Protein AF-A0A067QH09-F1 (afdb_monomer)

Organism: Zootermopsis nevadensis (NCBI:txid136037)

Structure (mmCIF, N/CA/C/O backbone):
data_AF-A0A067QH09-F1
#
_entry.id   AF-A0A067QH09-F1
#
loop_
_atom_site.group_PDB
_atom_site.id
_atom_site.type_symbol
_atom_site.label_atom_id
_atom_site.label_alt_id
_atom_site.label_comp_id
_atom_site.label_a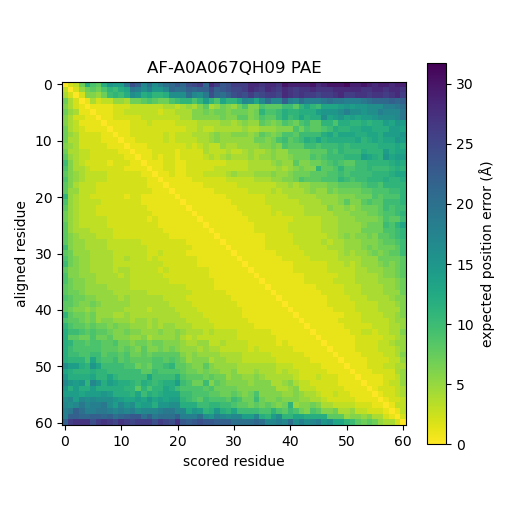sym_id
_atom_site.label_entity_id
_atom_site.label_seq_id
_atom_site.pdbx_PDB_ins_code
_atom_site.Cartn_x
_atom_site.Cartn_y
_atom_site.Cartn_z
_atom_site.occupancy
_atom_site.B_iso_or_equiv
_atom_site.auth_seq_id
_atom_site.auth_comp_id
_atom_site.auth_asym_id
_atom_site.auth_atom_id
_atom_site.pdbx_PDB_model_num
ATOM 1 N N . MET A 1 1 ? 31.742 0.047 -18.913 1.00 52.88 1 MET A N 1
ATOM 2 C CA . MET A 1 1 ? 30.525 0.184 -19.746 1.00 52.88 1 MET A CA 1
ATOM 3 C C . MET A 1 1 ? 29.873 -1.191 -19.841 1.00 52.88 1 MET A C 1
ATOM 5 O O . MET A 1 1 ? 30.375 -2.044 -20.555 1.00 52.88 1 MET A O 1
ATOM 9 N N . GLY A 1 2 ? 28.877 -1.462 -18.992 1.00 61.47 2 GLY A N 1
ATOM 10 C CA . GLY A 1 2 ? 28.352 -2.816 -18.771 1.00 61.47 2 GLY A CA 1
ATOM 11 C C . GLY A 1 2 ? 27.400 -3.312 -19.865 1.00 61.47 2 GLY A C 1
ATOM 12 O O . GLY A 1 2 ? 26.627 -2.528 -20.412 1.00 61.47 2 GLY A O 1
ATOM 13 N N . ASN A 1 3 ? 27.490 -4.618 -20.145 1.00 72.12 3 ASN A N 1
ATOM 14 C CA . ASN A 1 3 ? 26.585 -5.493 -20.906 1.00 72.12 3 ASN A CA 1
ATOM 15 C C . ASN A 1 3 ? 25.499 -4.803 -21.755 1.00 72.12 3 ASN A C 1
ATOM 17 O O . ASN A 1 3 ? 24.351 -4.640 -21.333 1.00 72.12 3 ASN A O 1
ATOM 21 N N . GLY A 1 4 ? 25.844 -4.478 -23.007 1.00 84.50 4 GLY A N 1
ATOM 22 C CA . GLY A 1 4 ? 24.929 -3.868 -23.980 1.00 84.50 4 GLY A CA 1
ATOM 23 C C . GLY A 1 4 ? 23.636 -4.660 -24.207 1.00 84.50 4 GLY A C 1
ATOM 24 O O . GLY A 1 4 ? 22.586 -4.054 -24.400 1.00 84.50 4 GLY A O 1
ATOM 25 N N . PHE A 1 5 ? 23.680 -5.992 -24.095 1.00 86.94 5 PHE A N 1
ATOM 26 C CA . PHE A 1 5 ? 22.494 -6.842 -24.225 1.00 86.94 5 PHE A CA 1
ATOM 27 C C . PHE A 1 5 ? 21.477 -6.619 -23.097 1.00 86.94 5 PHE A C 1
ATOM 29 O O . PHE A 1 5 ? 20.295 -6.427 -23.367 1.00 86.94 5 PHE A O 1
ATOM 36 N N . ILE A 1 6 ? 21.928 -6.552 -21.841 1.00 85.81 6 ILE A N 1
ATOM 37 C CA . ILE A 1 6 ? 21.044 -6.300 -20.691 1.00 85.81 6 ILE A CA 1
ATOM 38 C C . ILE A 1 6 ? 20.417 -4.907 -20.818 1.00 85.81 6 ILE A C 1
ATOM 40 O O . ILE A 1 6 ? 19.206 -4.753 -20.677 1.00 85.81 6 ILE A O 1
ATOM 44 N N . ASN A 1 7 ? 21.215 -3.903 -21.189 1.00 89.00 7 ASN A N 1
ATOM 45 C CA . ASN A 1 7 ? 20.715 -2.546 -21.414 1.00 89.00 7 ASN A CA 1
ATOM 46 C C . ASN A 1 7 ? 19.710 -2.472 -22.574 1.00 89.00 7 ASN A C 1
ATOM 48 O O . ASN A 1 7 ? 18.743 -1.714 -22.502 1.00 89.00 7 ASN A O 1
ATOM 52 N N . TYR A 1 8 ? 19.918 -3.248 -23.640 1.00 91.06 8 TYR A N 1
ATOM 53 C CA . TYR A 1 8 ? 18.968 -3.361 -24.745 1.00 91.06 8 TYR 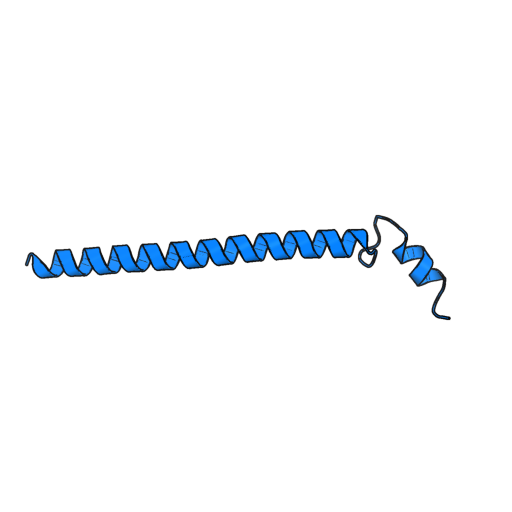A CA 1
ATOM 54 C C . TYR A 1 8 ? 17.654 -4.008 -24.294 1.00 91.06 8 TYR A C 1
ATOM 56 O O . TYR A 1 8 ? 16.578 -3.487 -24.597 1.00 91.06 8 TYR A O 1
ATOM 64 N N . MET A 1 9 ? 17.730 -5.097 -23.526 1.00 92.50 9 MET A N 1
ATOM 65 C CA . MET A 1 9 ? 16.557 -5.798 -23.007 1.00 92.50 9 MET A CA 1
ATOM 66 C C . MET A 1 9 ? 15.758 -4.932 -22.030 1.00 92.50 9 MET A C 1
ATOM 68 O O . MET A 1 9 ? 14.539 -4.863 -22.153 1.00 92.50 9 MET A O 1
ATOM 72 N N . CYS A 1 10 ? 16.407 -4.167 -21.148 1.00 89.75 10 CYS A N 1
ATOM 73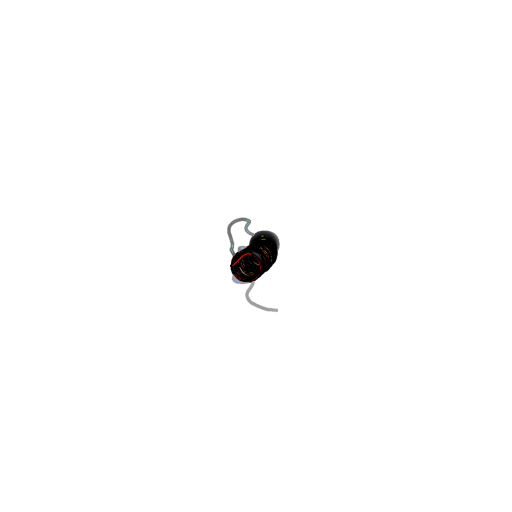 C CA . CYS A 1 10 ? 15.724 -3.252 -20.224 1.00 89.75 10 CYS A CA 1
ATOM 74 C C . CYS A 1 10 ? 14.982 -2.088 -20.910 1.00 89.75 10 CYS A C 1
ATOM 76 O O . CYS A 1 10 ? 14.158 -1.439 -20.268 1.00 89.75 10 CYS A O 1
ATOM 78 N N . LYS A 1 11 ? 15.2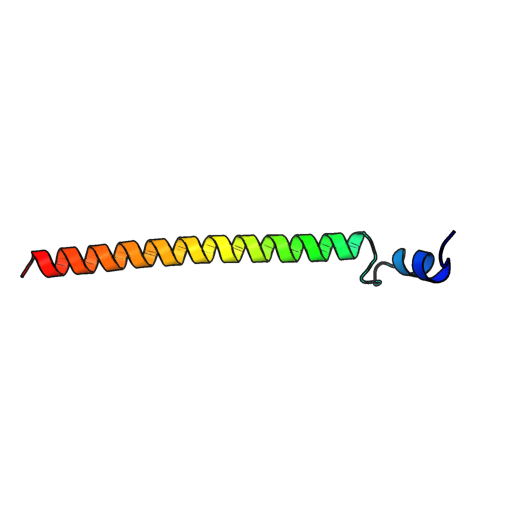24 -1.823 -22.202 1.00 88.62 11 LYS A N 1
ATOM 79 C CA . LYS A 1 11 ? 14.423 -0.873 -23.000 1.00 88.62 11 LYS A CA 1
ATOM 80 C C . LYS A 1 11 ? 13.135 -1.495 -23.552 1.00 88.62 11 LYS A C 1
ATOM 82 O O . LYS A 1 11 ? 12.290 -0.772 -24.074 1.00 88.62 11 LYS A O 1
ATOM 87 N N . LYS A 1 12 ? 12.979 -2.821 -23.489 1.00 92.56 12 LYS A N 1
ATOM 88 C CA . LYS A 1 12 ? 11.781 -3.516 -23.970 1.00 92.56 12 LYS A CA 1
ATOM 89 C C . LYS A 1 12 ? 10.655 -3.399 -22.949 1.00 92.56 12 LYS A C 1
ATOM 91 O O . LYS A 1 12 ? 10.856 -3.649 -21.765 1.00 92.56 12 LYS A O 1
ATOM 96 N N . PHE A 1 13 ? 9.450 -3.102 -23.433 1.00 92.06 13 PHE A N 1
ATOM 97 C CA . PHE A 1 13 ? 8.257 -2.914 -22.600 1.00 92.06 13 PHE A CA 1
ATOM 98 C C . PHE A 1 13 ? 7.853 -4.164 -21.806 1.00 92.06 13 PHE A C 1
ATOM 100 O O . PHE A 1 13 ? 7.183 -4.052 -20.789 1.00 92.06 13 PHE A O 1
ATOM 107 N N . PHE A 1 14 ? 8.239 -5.357 -22.260 1.00 92.44 14 PHE A N 1
ATOM 108 C CA . PHE A 1 14 ? 7.942 -6.616 -21.575 1.00 92.44 14 PHE A CA 1
ATOM 109 C C . PHE A 1 14 ? 9.026 -7.015 -20.568 1.00 92.44 14 PHE A C 1
ATOM 111 O O . PHE A 1 14 ? 8.822 -7.937 -19.785 1.00 92.44 14 PHE A O 1
ATOM 118 N N . HIS A 1 15 ? 10.191 -6.358 -20.577 1.00 95.44 15 HIS A N 1
ATOM 119 C CA . HIS A 1 15 ? 11.280 -6.759 -19.700 1.00 95.44 15 HIS A CA 1
ATOM 120 C C . HIS A 1 15 ? 10.977 -6.323 -18.261 1.00 95.44 15 HIS A C 1
ATOM 122 O O . HIS A 1 15 ? 10.695 -5.140 -18.038 1.00 95.44 15 HIS A O 1
ATOM 128 N N . PRO A 1 16 ? 11.039 -7.224 -17.269 1.00 94.44 16 PRO A N 1
ATOM 129 C CA . PRO A 1 16 ? 10.612 -6.920 -15.903 1.00 94.44 16 PRO A CA 1
ATOM 130 C C . PRO A 1 16 ? 11.457 -5.817 -15.255 1.00 94.44 16 PRO A C 1
ATOM 132 O O . PRO A 1 16 ? 10.922 -4.971 -14.550 1.00 94.44 16 PRO A O 1
ATOM 135 N N . ALA A 1 17 ? 12.754 -5.761 -15.568 1.00 93.06 17 ALA A N 1
ATOM 136 C CA . ALA A 1 17 ? 13.652 -4.715 -15.075 1.00 93.06 17 ALA A CA 1
ATOM 137 C C . ALA A 1 17 ? 13.605 -3.411 -15.897 1.00 93.06 17 ALA A C 1
ATOM 139 O O . ALA A 1 17 ? 14.426 -2.519 -15.686 1.00 93.06 17 ALA A O 1
ATOM 140 N N . SER A 1 18 ? 12.689 -3.290 -16.867 1.00 94.75 18 SER A N 1
ATOM 141 C CA . SER A 1 18 ? 12.474 -2.000 -17.523 1.00 94.75 18 SER A CA 1
ATOM 142 C C . SER A 1 18 ? 11.927 -0.993 -16.515 1.00 94.75 18 SER A C 1
ATOM 144 O O . SER A 1 18 ? 11.143 -1.332 -15.626 1.00 94.75 18 SER A O 1
ATOM 146 N N . ARG A 1 19 ? 12.323 0.273 -16.664 1.00 92.06 19 ARG A N 1
ATOM 147 C CA . ARG A 1 19 ? 11.911 1.353 -15.757 1.00 92.06 19 ARG A CA 1
ATOM 148 C C . ARG A 1 19 ? 10.389 1.428 -15.606 1.00 92.06 19 ARG A C 1
ATOM 150 O O . ARG A 1 19 ? 9.886 1.623 -14.503 1.00 92.06 19 ARG A O 1
ATOM 157 N N . ASP A 1 20 ? 9.661 1.259 -16.706 1.00 94.56 20 ASP A N 1
ATOM 158 C CA . ASP A 1 20 ? 8.205 1.373 -16.706 1.00 94.56 20 ASP A CA 1
ATOM 159 C C . ASP A 1 20 ? 7.541 0.185 -15.996 1.00 94.56 20 ASP A C 1
ATOM 161 O O . ASP A 1 20 ? 6.561 0.387 -15.280 1.00 94.56 20 ASP A O 1
ATOM 165 N N . ASN A 1 21 ? 8.090 -1.029 -16.115 1.00 96.31 21 ASN A N 1
ATOM 166 C CA . ASN A 1 21 ? 7.575 -2.191 -15.386 1.00 96.31 21 ASN A CA 1
ATOM 167 C C . ASN A 1 21 ? 7.898 -2.128 -13.897 1.00 96.31 21 ASN A C 1
ATOM 169 O O . ASN A 1 21 ? 7.017 -2.410 -13.088 1.00 96.31 21 ASN A O 1
ATOM 173 N N . LEU A 1 22 ? 9.095 -1.666 -13.525 1.00 96.62 22 LEU A N 1
ATOM 174 C CA . LEU A 1 22 ? 9.434 -1.405 -12.124 1.00 96.62 22 LEU A CA 1
ATOM 175 C C . LEU A 1 22 ? 8.482 -0.371 -11.510 1.00 96.62 22 LEU A C 1
ATOM 177 O O . LEU A 1 22 ? 7.961 -0.581 -10.417 1.00 96.62 22 LEU A O 1
ATOM 181 N N . LYS A 1 23 ? 8.173 0.709 -12.243 1.00 96.62 23 LYS A N 1
ATOM 182 C CA . LYS A 1 23 ? 7.189 1.706 -11.801 1.00 96.62 23 LYS A CA 1
ATOM 183 C C . LYS A 1 23 ? 5.796 1.092 -11.622 1.00 96.62 23 LYS A C 1
ATOM 185 O O . LYS A 1 23 ? 5.143 1.374 -10.622 1.00 96.62 23 LYS A O 1
ATOM 190 N N . ARG A 1 24 ? 5.327 0.256 -12.558 1.00 96.94 24 ARG A N 1
ATOM 191 C CA . ARG A 1 24 ? 4.028 -0.440 -12.437 1.00 96.94 24 ARG A CA 1
ATOM 192 C C . ARG A 1 24 ? 3.990 -1.381 -11.237 1.00 96.94 24 ARG A C 1
ATOM 194 O O . ARG A 1 24 ? 3.013 -1.349 -10.495 1.00 96.94 24 ARG A O 1
ATOM 201 N N . ALA A 1 25 ? 5.046 -2.168 -11.033 1.00 97.19 25 ALA A N 1
ATOM 202 C CA . ALA A 1 25 ? 5.167 -3.07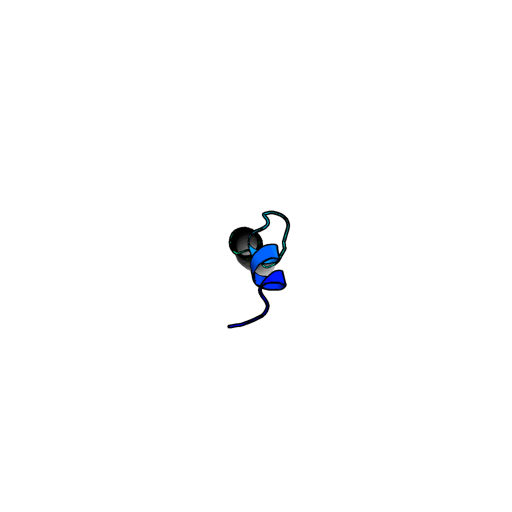2 -9.895 1.00 97.19 25 ALA A CA 1
ATOM 203 C C . ALA A 1 25 ? 5.105 -2.301 -8.569 1.00 97.19 25 ALA A C 1
ATOM 205 O O . ALA A 1 25 ? 4.303 -2.639 -7.702 1.00 97.19 25 ALA A O 1
ATOM 206 N N . TRP A 1 26 ? 5.853 -1.199 -8.461 1.00 97.62 26 TRP A N 1
ATOM 207 C CA . TRP A 1 26 ? 5.841 -0.345 -7.275 1.00 97.62 26 TRP A CA 1
ATOM 208 C C . TRP A 1 26 ? 4.475 0.304 -7.015 1.00 97.62 26 TRP A C 1
ATOM 210 O O . TRP A 1 26 ? 4.023 0.353 -5.872 1.00 97.62 26 TRP A O 1
ATOM 220 N N . MET A 1 27 ? 3.781 0.775 -8.057 1.00 98.06 27 MET A N 1
ATOM 221 C CA . MET A 1 27 ? 2.429 1.329 -7.907 1.00 98.06 27 MET A CA 1
ATOM 222 C C . MET A 1 27 ? 1.437 0.268 -7.415 1.00 98.06 27 MET A C 1
ATOM 224 O O . MET A 1 27 ? 0.635 0.548 -6.526 1.00 98.06 27 MET A O 1
ATOM 228 N N . ALA A 1 28 ? 1.511 -0.953 -7.954 1.00 97.94 28 ALA A N 1
ATOM 229 C CA . ALA A 1 28 ? 0.664 -2.060 -7.521 1.00 97.94 28 ALA A CA 1
ATOM 230 C C . ALA A 1 28 ? 0.944 -2.459 -6.063 1.00 97.94 28 ALA A C 1
ATOM 232 O O . ALA A 1 28 ? 0.009 -2.654 -5.287 1.00 97.94 28 ALA A O 1
ATOM 233 N N . GLU A 1 29 ? 2.216 -2.537 -5.668 1.00 97.56 29 GLU A N 1
ATOM 234 C CA . GLU A 1 29 ? 2.614 -2.829 -4.288 1.00 97.56 29 GLU A CA 1
ATOM 235 C C . GLU A 1 29 ? 2.168 -1.725 -3.323 1.00 97.56 29 GLU A C 1
ATOM 237 O O . GLU A 1 29 ? 1.587 -2.012 -2.278 1.00 97.56 29 GLU A O 1
ATOM 242 N N . SER A 1 30 ? 2.344 -0.460 -3.707 1.00 97.81 30 SER A N 1
ATOM 243 C CA . SER A 1 30 ? 1.910 0.690 -2.907 1.00 97.81 30 SER A CA 1
ATOM 244 C C . SER A 1 30 ? 0.394 0.702 -2.706 1.00 97.81 30 SER A C 1
ATOM 246 O O . SER A 1 30 ? -0.087 0.968 -1.605 1.00 97.81 30 SER A O 1
ATOM 248 N N . TYR A 1 31 ? -0.373 0.372 -3.749 1.00 97.88 31 TYR A N 1
ATOM 249 C CA . TYR A 1 31 ? -1.826 0.254 -3.648 1.00 97.88 31 TYR A CA 1
ATOM 250 C C . TYR A 1 31 ? -2.238 -0.894 -2.720 1.00 97.88 31 TYR A C 1
ATOM 252 O O . TYR A 1 31 ? -3.079 -0.700 -1.844 1.00 97.88 31 TYR A O 1
ATOM 260 N N . ARG A 1 32 ? -1.598 -2.065 -2.849 1.00 97.94 32 ARG A N 1
ATOM 261 C CA . ARG A 1 32 ? -1.825 -3.200 -1.941 1.00 97.94 32 ARG A CA 1
ATOM 262 C C . ARG A 1 32 ? -1.529 -2.832 -0.490 1.00 97.94 32 ARG A C 1
ATOM 264 O O . ARG A 1 32 ? -2.332 -3.148 0.380 1.00 97.94 32 ARG A O 1
ATOM 271 N N . LYS A 1 33 ? -0.425 -2.128 -0.233 1.00 98.06 33 LYS A N 1
ATOM 272 C CA . LYS A 1 33 ? -0.069 -1.664 1.112 1.00 98.06 33 LYS A CA 1
ATOM 273 C C . LYS A 1 33 ? -1.129 -0.723 1.689 1.00 98.06 33 LYS A C 1
ATOM 275 O O . LYS A 1 33 ? -1.527 -0.898 2.833 1.00 98.06 33 LYS A O 1
ATOM 280 N N . LYS A 1 34 ? -1.646 0.210 0.885 1.00 98.00 34 LYS A N 1
ATOM 281 C CA . LYS A 1 34 ? -2.730 1.111 1.304 1.00 98.00 34 LYS A CA 1
ATOM 282 C C . LYS A 1 34 ? -4.021 0.359 1.655 1.00 98.00 34 LYS A C 1
ATOM 284 O O . LYS A 1 34 ? -4.703 0.735 2.603 1.00 98.00 34 LYS A O 1
ATOM 289 N N . LEU A 1 35 ? -4.365 -0.687 0.900 1.00 98.19 35 LEU A N 1
ATOM 290 C CA . LEU A 1 35 ? -5.520 -1.535 1.217 1.00 98.19 35 LEU A CA 1
ATOM 291 C C . LEU A 1 35 ? -5.324 -2.304 2.527 1.00 98.19 35 LEU A C 1
ATOM 293 O O . LEU A 1 35 ? -6.257 -2.392 3.318 1.00 98.19 35 LEU A O 1
ATOM 297 N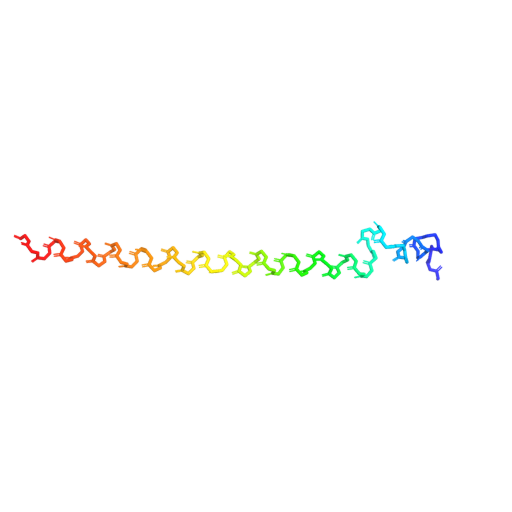 N . GLU A 1 36 ? -4.119 -2.818 2.771 1.00 98.25 36 GLU 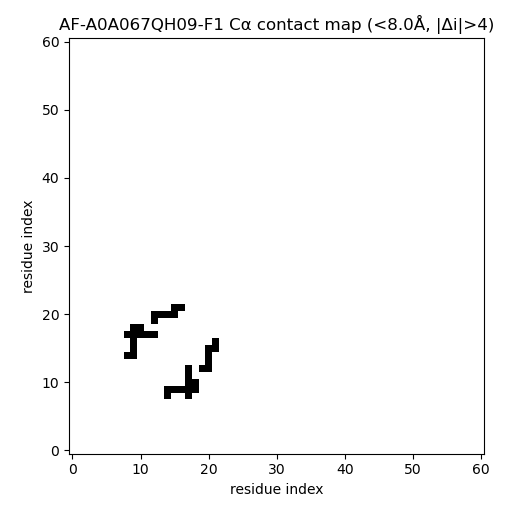A N 1
ATOM 298 C CA . GLU A 1 36 ? -3.800 -3.509 4.023 1.00 98.25 36 GLU A CA 1
ATOM 299 C C . GLU A 1 36 ? -3.863 -2.556 5.225 1.00 98.25 36 GLU A C 1
ATOM 301 O O . GLU A 1 36 ? -4.455 -2.884 6.247 1.00 98.25 36 GLU A O 1
ATOM 306 N N . GLU A 1 37 ? -3.336 -1.337 5.089 1.00 98.12 37 GLU A N 1
ATOM 307 C CA . GLU A 1 37 ? -3.440 -0.303 6.126 1.00 98.12 37 GLU A CA 1
ATOM 308 C C . GLU A 1 37 ? -4.904 0.037 6.450 1.00 98.12 37 GLU A C 1
ATOM 310 O O . GLU A 1 37 ? -5.268 0.131 7.624 1.00 98.12 37 GLU A O 1
ATOM 315 N N . LEU A 1 38 ? -5.755 0.162 5.425 1.00 98.31 38 LEU A N 1
ATOM 316 C CA . LEU A 1 38 ? -7.187 0.411 5.602 1.00 98.31 38 LEU A CA 1
ATOM 317 C C . LEU A 1 38 ? -7.890 -0.765 6.294 1.00 98.31 38 LEU A C 1
ATOM 319 O O . LEU A 1 38 ? -8.724 -0.559 7.173 1.00 98.31 38 LEU A O 1
ATOM 323 N N . ARG A 1 39 ? -7.533 -2.000 5.930 1.00 98.25 39 ARG A N 1
ATOM 324 C CA . ARG A 1 39 ? -8.060 -3.206 6.573 1.00 98.25 39 ARG A CA 1
ATOM 325 C C . ARG A 1 39 ? -7.695 -3.253 8.057 1.00 98.25 39 ARG A C 1
ATOM 327 O O . ARG A 1 39 ? -8.568 -3.496 8.882 1.00 98.25 39 ARG A O 1
ATOM 334 N N . VAL A 1 40 ? -6.440 -2.968 8.403 1.00 98.38 40 VAL A N 1
ATOM 335 C CA . VAL A 1 40 ? -5.982 -2.931 9.801 1.00 98.38 40 VAL A CA 1
ATOM 336 C C . VAL A 1 40 ? -6.717 -1.854 10.603 1.00 98.38 40 VAL A C 1
ATOM 338 O O . VAL A 1 40 ? -7.037 -2.070 11.770 1.00 98.38 40 VAL A O 1
ATOM 341 N N . GLN A 1 41 ? -6.990 -0.688 10.010 1.00 98.00 41 GLN A N 1
ATOM 342 C CA . GLN A 1 41 ? -7.805 0.346 10.660 1.00 98.00 41 GLN A CA 1
ATOM 343 C C . GLN A 1 41 ? -9.232 -0.142 10.919 1.00 98.00 41 GLN A C 1
ATOM 345 O O . GLN A 1 41 ? -9.729 0.005 12.033 1.00 98.00 41 GLN A O 1
ATOM 350 N N . TYR A 1 42 ? -9.851 -0.772 9.922 1.00 98.12 42 TYR A N 1
ATOM 351 C CA . TYR A 1 42 ? -11.195 -1.327 10.047 1.00 98.12 42 TYR A CA 1
ATOM 352 C C . TYR A 1 42 ? -11.287 -2.403 11.139 1.00 98.12 42 TYR A C 1
ATOM 354 O O . TYR A 1 42 ? -12.192 -2.354 11.968 1.00 98.12 42 TYR A O 1
ATOM 362 N N . GLU A 1 43 ? -10.343 -3.347 11.181 1.00 98.06 43 GLU A N 1
ATOM 363 C CA . GLU A 1 43 ? -10.312 -4.398 12.209 1.00 98.06 43 GLU A CA 1
ATOM 364 C C . GLU A 1 43 ? -10.191 -3.794 13.619 1.00 98.06 43 GLU A C 1
ATOM 366 O O . GLU A 1 43 ? -10.949 -4.165 14.513 1.00 98.06 43 GLU A O 1
ATOM 371 N N . LYS A 1 44 ? -9.343 -2.772 13.802 1.00 97.75 44 LYS A N 1
ATOM 372 C CA . LYS A 1 44 ? -9.240 -2.050 15.082 1.00 97.75 44 LYS A CA 1
ATOM 373 C C . LYS A 1 44 ? -10.545 -1.370 15.488 1.00 97.75 44 LYS A C 1
ATOM 375 O O . LYS A 1 44 ? -10.895 -1.383 16.665 1.00 97.75 44 LYS A O 1
ATOM 380 N N . GLU A 1 45 ? -11.248 -0.742 14.548 1.00 97.06 45 GLU A N 1
ATOM 381 C CA . GLU A 1 45 ? -12.542 -0.118 14.841 1.00 97.06 45 GLU A CA 1
ATOM 382 C C . GLU A 1 45 ? -13.585 -1.161 15.243 1.00 97.06 45 GLU A C 1
ATOM 384 O O . GLU A 1 45 ? -14.301 -0.952 16.223 1.00 97.06 45 GLU A O 1
ATOM 389 N N . GLN A 1 46 ? -13.639 -2.299 14.544 1.00 96.94 46 GLN A N 1
ATOM 390 C CA . GLN A 1 46 ? -14.527 -3.406 14.904 1.00 96.94 46 GLN A CA 1
ATOM 391 C C . GLN A 1 46 ? -14.250 -3.911 16.322 1.00 96.94 46 GLN A C 1
ATOM 393 O O . GLN A 1 46 ? -15.185 -3.999 17.117 1.00 96.94 46 GLN A O 1
ATOM 398 N N . ASP A 1 47 ? -12.982 -4.131 16.679 1.00 97.00 47 ASP A N 1
ATOM 399 C CA . ASP A 1 47 ? -12.602 -4.570 18.026 1.00 97.00 47 ASP A CA 1
ATOM 400 C C . ASP A 1 47 ? -13.048 -3.572 19.106 1.00 97.00 47 ASP A C 1
ATOM 402 O O . ASP A 1 47 ? -13.546 -3.964 20.163 1.00 97.00 47 ASP A O 1
ATOM 406 N N . LEU A 1 48 ? -12.919 -2.265 18.848 1.00 96.50 48 LEU A N 1
ATOM 407 C CA . LEU A 1 48 ? -13.390 -1.226 19.769 1.00 96.50 48 LEU A CA 1
ATOM 408 C C . LEU A 1 48 ? -14.912 -1.262 19.945 1.00 96.50 48 LEU A C 1
ATOM 410 O O . LEU A 1 48 ? -15.394 -1.170 21.078 1.00 96.50 48 LEU A O 1
ATOM 414 N N . TYR A 1 49 ? -15.668 -1.418 18.855 1.00 95.25 49 TYR A N 1
ATOM 415 C CA . TYR A 1 49 ? -17.125 -1.549 18.922 1.00 95.25 49 TYR A CA 1
ATOM 416 C C . TYR A 1 49 ? -17.549 -2.810 19.677 1.00 95.25 49 TYR A C 1
ATOM 418 O O . TYR A 1 49 ? -18.439 -2.734 20.526 1.00 95.25 49 TYR A O 1
ATOM 426 N N . THR A 1 50 ? -16.895 -3.944 19.424 1.00 95.38 50 THR A N 1
ATOM 427 C CA . THR A 1 50 ? -17.147 -5.195 20.146 1.00 95.38 50 THR A CA 1
ATOM 428 C C . THR A 1 50 ? -16.852 -5.043 21.635 1.00 95.38 50 THR A C 1
ATOM 430 O O . THR A 1 50 ? -17.692 -5.400 22.459 1.00 95.38 50 THR A O 1
ATOM 433 N N . ASN A 1 51 ? -15.713 -4.451 21.997 1.00 93.62 51 ASN A N 1
ATOM 434 C CA . ASN A 1 51 ? -15.357 -4.218 23.397 1.00 93.62 51 ASN A CA 1
ATOM 435 C C . ASN A 1 51 ? -16.370 -3.309 24.098 1.00 93.62 51 ASN A C 1
ATOM 437 O O . ASN A 1 51 ? -16.792 -3.610 25.213 1.00 93.62 51 ASN A O 1
ATOM 441 N N . LYS A 1 52 ? -16.810 -2.231 23.437 1.00 94.00 52 LYS A N 1
ATOM 442 C CA . LYS A 1 52 ? -17.861 -1.359 23.970 1.00 94.00 52 LYS A CA 1
ATOM 443 C C . LYS A 1 52 ? -19.162 -2.129 24.194 1.00 94.00 52 LYS A C 1
ATOM 445 O O . LYS A 1 52 ? -19.735 -2.038 25.271 1.00 94.00 52 LYS A O 1
ATOM 450 N N . TYR A 1 53 ? -19.598 -2.906 23.204 1.00 93.12 53 TYR A N 1
ATOM 451 C CA . TYR A 1 53 ? -20.816 -3.706 23.311 1.00 93.12 53 TYR A CA 1
ATOM 452 C C . TYR A 1 53 ? -20.760 -4.687 24.491 1.00 93.12 53 TYR A C 1
ATOM 454 O O . TYR A 1 53 ? -21.727 -4.803 25.240 1.00 93.12 53 TYR A O 1
ATOM 462 N N . VAL A 1 54 ? -19.619 -5.354 24.695 1.00 92.50 54 VAL A N 1
ATOM 463 C CA . VAL A 1 54 ? -19.415 -6.259 25.836 1.00 92.50 54 VAL A CA 1
ATOM 464 C C . VAL A 1 54 ? -19.479 -5.504 27.165 1.00 92.50 54 VAL A C 1
ATOM 466 O O . VAL A 1 54 ? -20.138 -5.972 28.090 1.00 92.50 54 VAL A O 1
ATOM 469 N N . LEU A 1 55 ? -18.838 -4.336 27.274 1.00 91.94 55 LEU A N 1
ATOM 470 C CA . LEU A 1 55 ? -18.895 -3.518 28.491 1.00 91.94 55 LEU A CA 1
ATOM 471 C C . LEU A 1 55 ? -20.322 -3.045 28.800 1.00 91.94 55 LEU A C 1
ATOM 473 O O . LEU A 1 55 ? -20.769 -3.170 29.940 1.00 91.94 55 LEU A O 1
ATOM 477 N N . ASP A 1 56 ? -21.046 -2.564 27.789 1.00 91.00 56 ASP A N 1
ATOM 478 C CA . ASP A 1 56 ? -22.438 -2.129 27.927 1.00 91.00 56 ASP A CA 1
ATOM 479 C C . ASP A 1 56 ? -23.328 -3.306 28.387 1.00 91.00 56 ASP A C 1
ATOM 481 O O . ASP A 1 56 ? -24.104 -3.170 29.339 1.00 91.00 56 ASP A O 1
ATOM 485 N N . ALA A 1 57 ? -23.159 -4.493 27.791 1.00 89.94 57 ALA A N 1
ATOM 486 C CA . ALA A 1 57 ? -23.880 -5.708 28.181 1.00 89.94 57 ALA A CA 1
ATOM 487 C C . ALA A 1 57 ? -23.568 -6.161 29.619 1.00 89.94 57 ALA A C 1
ATOM 489 O O . ALA A 1 57 ? -24.462 -6.611 30.328 1.00 89.94 57 ALA A O 1
ATOM 490 N N . LEU A 1 58 ? -22.320 -6.022 30.073 1.00 87.75 58 LEU A N 1
ATOM 491 C CA . LEU A 1 58 ? -21.940 -6.356 31.449 1.00 87.75 58 LEU A CA 1
ATOM 492 C C . LEU A 1 58 ? -22.482 -5.350 32.470 1.00 87.75 58 LEU A C 1
ATOM 494 O O . LEU A 1 58 ? -22.791 -5.739 33.587 1.00 87.75 58 LEU A O 1
ATOM 498 N N . SER A 1 59 ? -22.603 -4.071 32.106 1.00 84.31 59 SER A N 1
ATOM 499 C CA . SER A 1 59 ? -23.108 -3.025 33.011 1.00 84.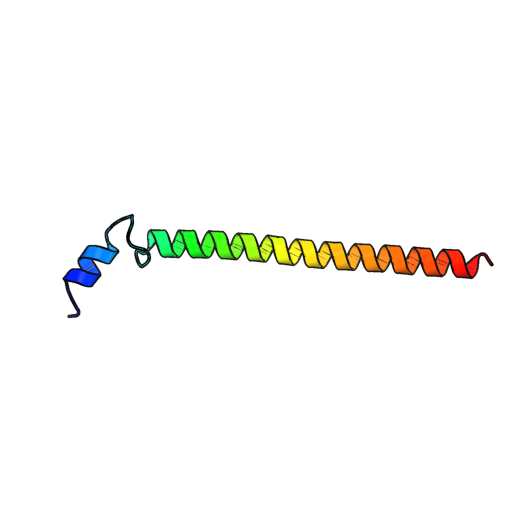31 59 SER A CA 1
ATOM 500 C C . SER A 1 59 ? -24.623 -3.056 33.242 1.00 84.31 59 SER A C 1
ATOM 502 O O . SER A 1 59 ? -25.122 -2.389 34.146 1.00 84.31 59 SER A O 1
ATOM 504 N N . THR A 1 60 ? -25.356 -3.788 32.401 1.00 79.69 60 THR A N 1
ATOM 505 C CA . THR A 1 60 ? -26.823 -3.889 32.443 1.00 79.69 60 THR A CA 1
ATOM 506 C C . THR A 1 60 ? -27.328 -5.133 33.184 1.00 79.69 60 THR A C 1
ATOM 508 O O . THR A 1 60 ? -28.542 -5.296 33.320 1.00 79.69 60 THR A O 1
ATOM 511 N N . LEU A 1 61 ? -26.412 -5.975 33.678 1.00 68.75 61 LEU A N 1
ATOM 512 C CA . LEU A 1 61 ? -26.653 -7.130 34.554 1.00 68.75 61 LEU A CA 1
ATOM 513 C C . LEU A 1 61 ? -26.369 -6.772 36.017 1.00 68.75 61 LEU A C 1
ATOM 515 O O . LEU A 1 61 ? -27.134 -7.258 36.881 1.00 68.75 61 LEU A O 1
#

Foldseek 3Di:
DDDPPVVVLLCDPPRCNNPVNVVVVVVVVVVVVVVVVVVVVVVVVVVVVVVVVVVVVVVVD

Mean predicted aligned error: 6.17 Å

InterPro domains:
  IPR019339 CBF1-interacting co-repressor CIR, N-terminal domain [PF10197] (14-45)
  IPR019339 CBF1-interacting co-repressor CIR, N-terminal domain [SM01083] (13-45)
  IPR040014 Corepressor interacting with RBPJ 1 [PTHR13151] (1-54)

Radius of gyration: 24.19 Å; Cα contacts (8 Å, |Δi|>4): 18; chains: 1; bounding box: 57×9×59 Å

Solvent-accessible surface area (backbone atoms only — not comparable to full-atom values): 3489 Å² total; per-residue (Å²): 138,79,61,67,65,61,60,55,46,35,71,36,87,82,30,69,82,7,70,69,40,45,51,51,52,51,52,54,51,53,51,51,50,53,52,51,53,51,49,55,51,50,54,53,51,50,52,52,53,51,52,50,51,52,51,54,59,61,73,75,109

Sequence (61 aa):
MGNGFINYMCKKFFHPASRDNLKRAWMAESYRKKLEELRVQYEKEQDLYTNKYVLDALSTL
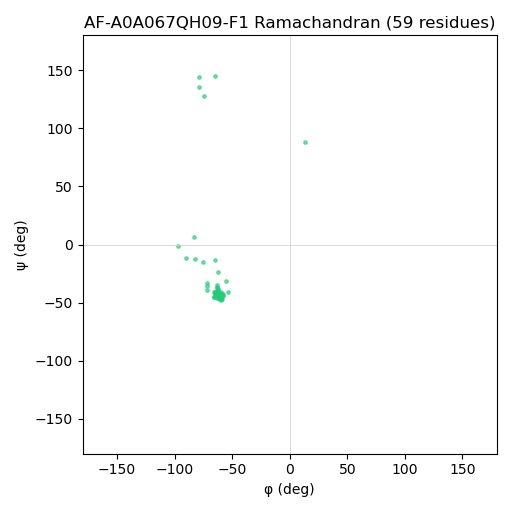
pLDDT: mean 92.24, std 8.81, range [52.88, 98.38]

Secondary structure (DSSP, 8-state):
---HHHHHHTTSTT-TTSHHHHHHHHHHHHHHHHHHHHHHHHHHHHHHHHHHHHHHHHHT-